Protein AF-A0A9D4H631-F1 (afdb_monomer)

Secondary structure (DSSP, 8-state):
-------HHHHHHHHHT--TTSPP-TT---HHHHHHTHHHHSGGGTT------------

Radius of gyration: 15.62 Å; Cα contacts (8 Å, |Δi|>4): 36; chains: 1; bounding box: 41×35×39 Å

Sequence (59 aa):
MPKITVSVNGKQKLLSHLKPDKAVGPDNIKPIVLHELSSEISPESMDICNCNTAVQERE

Solvent-accessible surface area (backbone atoms only — not comparable to full-atom values): 4058 Å² total; per-residue (Å²): 132,83,86,82,81,86,48,68,69,57,50,52,57,54,45,73,67,51,56,56,88,49,81,55,56,98,82,66,55,47,39,46,56,52,47,73,42,39,54,76,79,38,60,86,54,80,78,66,85,72,90,82,77,92,74,84,90,79,135

Structure (mmCIF, N/CA/C/O backbone):
data_AF-A0A9D4H631-F1
#
_entry.id   AF-A0A9D4H631-F1
#
loop_
_atom_site.group_PDB
_atom_site.id
_atom_site.type_symbol
_atom_site.label_atom_id
_atom_site.label_alt_id
_atom_site.label_comp_id
_atom_site.label_asym_id
_atom_site.label_entity_id
_atom_site.label_seq_id
_atom_site.pdbx_PDB_ins_code
_atom_site.Cartn_x
_atom_site.Cartn_y
_atom_site.Cartn_z
_atom_site.occupancy
_atom_site.B_iso_or_equiv
_atom_site.auth_seq_id
_atom_site.auth_comp_id
_atom_site.auth_asym_id
_atom_site.auth_atom_id
_atom_site.pdbx_PDB_model_num
ATOM 1 N N . MET A 1 1 ? 6.300 8.748 24.196 1.00 66.50 1 MET A N 1
ATOM 2 C CA . MET A 1 1 ? 5.995 8.677 22.752 1.00 66.50 1 MET A CA 1
ATOM 3 C C . MET A 1 1 ? 4.482 8.792 22.603 1.00 66.50 1 MET A C 1
ATOM 5 O O . MET A 1 1 ? 3.793 8.057 23.303 1.00 66.50 1 MET A O 1
ATOM 9 N N . PRO A 1 2 ? 3.952 9.757 21.836 1.00 76.38 2 PRO A N 1
ATOM 10 C CA . PRO A 1 2 ? 2.507 9.916 21.682 1.00 76.38 2 PRO A CA 1
ATOM 11 C C . PRO A 1 2 ? 1.895 8.684 21.002 1.00 76.38 2 PRO A C 1
ATOM 13 O O . PRO A 1 2 ? 2.547 8.033 20.185 1.00 76.38 2 PRO A O 1
ATOM 16 N N . LYS A 1 3 ? 0.643 8.361 21.340 1.00 82.44 3 LYS A N 1
ATOM 17 C CA . LYS A 1 3 ? -0.079 7.236 20.738 1.00 82.44 3 LYS A CA 1
ATOM 18 C C . LYS A 1 3 ? -0.499 7.613 19.316 1.00 82.44 3 LYS A C 1
ATOM 20 O O . LYS A 1 3 ? -1.424 8.398 19.127 1.00 82.44 3 LYS A O 1
ATOM 25 N N . ILE A 1 4 ? 0.197 7.070 18.321 1.00 79.25 4 ILE A N 1
ATOM 26 C CA . ILE A 1 4 ? -0.172 7.227 16.912 1.00 79.25 4 ILE A CA 1
ATOM 27 C C . ILE A 1 4 ? -1.356 6.300 16.644 1.00 79.25 4 ILE A C 1
ATOM 29 O O . ILE A 1 4 ? -1.250 5.086 16.803 1.00 79.25 4 ILE A O 1
ATOM 33 N N . THR A 1 5 ? -2.492 6.879 16.262 1.00 79.12 5 THR A 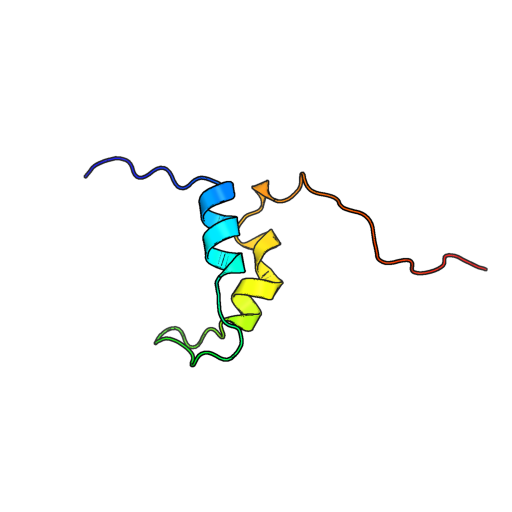N 1
ATOM 34 C CA . THR A 1 5 ? -3.676 6.115 15.859 1.00 79.12 5 THR A CA 1
ATOM 35 C C . THR A 1 5 ? -3.723 6.105 14.340 1.00 79.12 5 THR A C 1
ATOM 37 O O . THR A 1 5 ? -3.897 7.150 13.716 1.00 79.12 5 THR A O 1
ATOM 40 N N . VAL A 1 6 ? -3.515 4.937 13.740 1.00 76.69 6 VAL A N 1
ATOM 41 C CA . VAL A 1 6 ? -3.568 4.766 12.287 1.00 76.69 6 VAL A 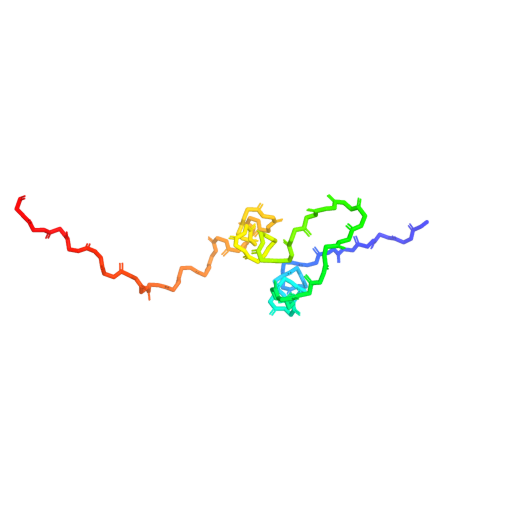CA 1
ATOM 42 C C . VAL A 1 6 ? -5.007 4.430 11.903 1.00 76.69 6 VAL A C 1
ATOM 44 O O . VAL A 1 6 ? -5.497 3.354 12.232 1.00 76.69 6 VAL A O 1
ATOM 47 N N . SER A 1 7 ? -5.696 5.353 11.230 1.00 83.44 7 SER A N 1
ATOM 48 C CA . SER A 1 7 ? -7.073 5.131 10.780 1.00 83.44 7 SER A CA 1
ATOM 49 C C . SER A 1 7 ? -7.126 4.258 9.524 1.00 83.44 7 SER A C 1
ATOM 51 O O . SER A 1 7 ? -6.213 4.276 8.695 1.00 83.44 7 SER A O 1
ATOM 53 N N . VAL A 1 8 ? -8.227 3.526 9.350 1.00 81.38 8 VAL A N 1
ATOM 54 C CA . VAL A 1 8 ? -8.502 2.711 8.151 1.00 81.38 8 VAL A CA 1
ATOM 55 C C . VAL A 1 8 ? -8.444 3.552 6.882 1.00 81.38 8 VAL A C 1
ATOM 57 O O . VAL A 1 8 ? -7.737 3.208 5.939 1.00 81.38 8 VAL A O 1
ATOM 60 N N . ASN A 1 9 ? -9.105 4.711 6.906 1.00 82.50 9 ASN A N 1
ATOM 61 C CA . ASN A 1 9 ? -9.096 5.665 5.801 1.00 82.50 9 ASN A CA 1
ATOM 62 C C . ASN A 1 9 ? -7.674 6.168 5.486 1.00 82.50 9 ASN A C 1
ATOM 64 O O . ASN A 1 9 ? -7.299 6.319 4.327 1.00 82.50 9 ASN A O 1
ATOM 68 N N . GLY A 1 10 ? -6.846 6.381 6.516 1.00 83.88 10 GLY A N 1
ATOM 69 C CA . GLY A 1 10 ? -5.440 6.739 6.338 1.00 83.88 10 GLY A CA 1
ATOM 70 C C . GLY A 1 10 ? -4.649 5.646 5.616 1.00 83.88 10 GLY A C 1
ATOM 71 O O . GLY A 1 10 ? -3.905 5.952 4.686 1.00 83.88 10 GLY A O 1
ATOM 72 N N . LYS A 1 11 ? -4.853 4.375 5.991 1.00 83.75 11 LYS A N 1
ATOM 73 C CA . LYS A 1 11 ? -4.223 3.217 5.331 1.00 83.75 11 LYS A CA 1
ATOM 74 C C . LYS A 1 11 ? -4.653 3.096 3.872 1.00 83.75 11 LYS A C 1
ATOM 76 O O . LYS A 1 11 ? -3.790 3.028 3.004 1.00 83.75 11 LYS A O 1
ATOM 81 N N . GLN A 1 12 ? -5.956 3.148 3.591 1.00 82.56 12 GLN A N 1
ATOM 82 C CA . GLN A 1 12 ? -6.473 3.093 2.218 1.00 82.56 12 GLN A CA 1
ATOM 83 C C . GLN A 1 12 ? -5.919 4.222 1.355 1.00 82.56 12 GLN A C 1
ATOM 85 O O . GLN A 1 12 ? -5.428 3.968 0.259 1.00 82.56 12 GLN A O 1
ATOM 90 N N . LYS A 1 13 ? -5.922 5.457 1.870 1.00 84.75 13 LYS A N 1
ATOM 91 C CA . LYS A 1 13 ? -5.360 6.599 1.149 1.00 84.75 13 LYS A CA 1
ATOM 92 C C . LYS A 1 13 ? -3.871 6.405 0.866 1.00 84.75 13 LYS A C 1
ATOM 94 O O . LYS A 1 13 ? -3.414 6.779 -0.203 1.00 84.75 13 LYS A O 1
ATOM 99 N N . LEU A 1 14 ? -3.097 5.835 1.785 1.00 85.88 14 LEU A N 1
ATOM 100 C CA . LEU A 1 14 ? -1.678 5.571 1.535 1.00 85.88 14 LEU A CA 1
ATOM 101 C C . LEU A 1 14 ? -1.480 4.496 0.462 1.00 85.88 14 LEU A C 1
ATOM 103 O O . LEU A 1 14 ? -0.707 4.710 -0.469 1.00 85.88 14 LEU A O 1
ATOM 107 N N . LEU A 1 15 ? -2.211 3.385 0.563 1.00 85.19 15 LEU A N 1
ATOM 108 C CA . LEU A 1 15 ? -2.115 2.264 -0.375 1.00 85.19 15 LEU A CA 1
ATOM 109 C C . LEU A 1 15 ? -2.592 2.652 -1.784 1.00 85.19 15 LEU A C 1
ATOM 111 O O . LEU A 1 15 ? -1.965 2.258 -2.763 1.00 85.19 15 LEU A O 1
ATOM 115 N N . SER A 1 16 ? -3.617 3.503 -1.906 1.00 82.44 16 SER A N 1
ATOM 116 C CA . SER A 1 16 ? -4.133 3.971 -3.201 1.00 82.44 16 SER A CA 1
ATOM 117 C C . SER A 1 16 ? -3.194 4.938 -3.932 1.00 82.44 16 SER A C 1
ATOM 119 O O . SER A 1 16 ? -3.320 5.125 -5.138 1.00 82.44 16 SER A O 1
ATOM 121 N N . HIS A 1 17 ? -2.281 5.602 -3.214 1.00 86.81 17 HIS A N 1
ATOM 122 C CA . HIS A 1 17 ? -1.285 6.505 -3.805 1.00 86.81 17 HIS A CA 1
ATOM 123 C C . HIS A 1 17 ? 0.043 5.798 -4.108 1.00 86.81 17 HIS A C 1
ATOM 125 O O . HIS A 1 17 ? 0.977 6.439 -4.607 1.00 86.81 17 HIS A O 1
ATOM 131 N N . LEU A 1 18 ? 0.152 4.495 -3.821 1.00 84.25 18 LEU A N 1
ATOM 132 C CA . LEU A 1 18 ? 1.311 3.713 -4.225 1.00 84.25 18 LEU A CA 1
ATOM 133 C C . LEU A 1 18 ? 1.361 3.630 -5.747 1.00 84.25 18 LEU A C 1
ATOM 135 O O . LEU A 1 18 ? 0.421 3.211 -6.414 1.00 84.25 18 LEU A O 1
ATOM 139 N N . LYS A 1 19 ? 2.500 4.036 -6.296 1.00 84.94 19 LYS A N 1
ATOM 140 C CA . LYS A 1 19 ? 2.776 3.939 -7.723 1.00 84.94 19 LYS A CA 1
ATOM 141 C C . LYS A 1 19 ? 3.319 2.536 -8.029 1.00 84.94 19 LYS A C 1
ATOM 143 O O . LYS A 1 19 ? 4.406 2.221 -7.539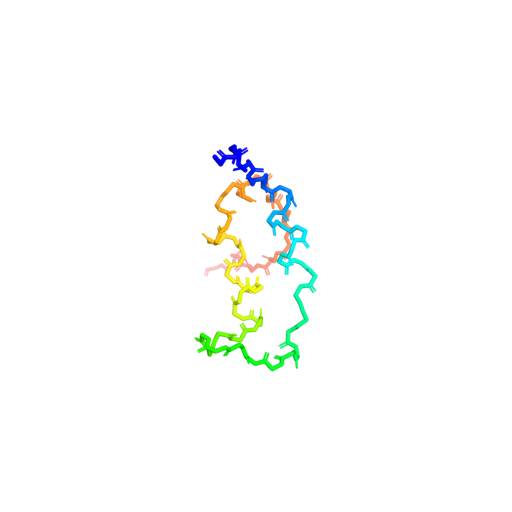 1.00 84.94 19 LYS A O 1
ATOM 148 N N . PRO A 1 20 ? 2.604 1.693 -8.795 1.00 77.31 20 PRO A N 1
ATOM 149 C CA . PRO A 1 20 ? 2.971 0.288 -9.005 1.00 77.31 20 PRO A CA 1
ATOM 150 C C . PRO A 1 20 ? 4.269 0.108 -9.808 1.00 77.31 20 PRO A C 1
ATOM 152 O O . PRO A 1 20 ? 4.909 -0.936 -9.720 1.00 77.31 20 PRO A O 1
ATOM 155 N N . ASP A 1 21 ? 4.671 1.134 -10.556 1.00 82.19 21 ASP A N 1
ATOM 156 C CA . ASP A 1 21 ? 5.858 1.206 -11.413 1.00 82.19 21 ASP A CA 1
ATOM 157 C C . ASP A 1 21 ? 7.127 1.685 -10.681 1.00 82.19 21 ASP A C 1
ATOM 159 O O . ASP A 1 21 ? 8.207 1.752 -11.271 1.00 82.19 21 ASP A O 1
ATOM 163 N N . LYS A 1 22 ? 7.028 2.027 -9.391 1.00 85.62 22 LYS A N 1
ATOM 164 C CA . LYS A 1 22 ? 8.185 2.435 -8.586 1.00 85.62 22 LYS A CA 1
ATOM 165 C C . LYS A 1 22 ? 9.100 1.248 -8.266 1.00 85.62 22 LYS A C 1
ATOM 167 O O . LYS A 1 22 ? 8.657 0.118 -8.074 1.00 85.62 22 LYS A O 1
ATOM 172 N N . ALA A 1 23 ? 10.395 1.549 -8.157 1.00 82.81 23 ALA A N 1
ATOM 173 C CA . ALA A 1 23 ? 11.408 0.598 -7.713 1.00 82.81 23 ALA A CA 1
ATOM 174 C C . ALA A 1 23 ? 11.122 0.090 -6.290 1.00 82.81 23 ALA A C 1
ATOM 176 O O . ALA A 1 23 ? 10.549 0.806 -5.466 1.00 82.81 23 ALA A O 1
ATOM 177 N N . VAL A 1 24 ? 11.544 -1.147 -6.026 1.00 89.06 24 VAL A N 1
ATOM 178 C CA . VAL A 1 24 ? 11.414 -1.793 -4.716 1.00 89.06 24 VAL A CA 1
ATOM 179 C C . VAL A 1 24 ? 12.279 -1.103 -3.664 1.00 89.06 24 VAL A C 1
ATOM 181 O O . VAL A 1 24 ? 13.357 -0.588 -3.970 1.00 89.06 24 VAL A O 1
ATOM 184 N N . GLY A 1 25 ? 11.792 -1.094 -2.423 1.00 87.06 25 GLY A N 1
ATOM 185 C CA . GLY A 1 25 ? 12.568 -0.668 -1.265 1.00 87.06 25 GLY A CA 1
ATOM 186 C C . GLY A 1 25 ? 13.607 -1.716 -0.839 1.00 87.06 25 GLY A C 1
ATOM 187 O O . GLY A 1 25 ? 13.759 -2.751 -1.490 1.00 87.06 25 GLY A O 1
ATOM 188 N N . PRO A 1 26 ? 14.318 -1.485 0.279 1.00 91.81 26 PRO A N 1
ATOM 189 C CA . PRO A 1 26 ? 15.274 -2.448 0.841 1.00 91.81 26 PRO A CA 1
ATOM 190 C C . PRO A 1 26 ? 14.617 -3.751 1.328 1.00 91.81 26 PRO A C 1
ATOM 192 O O . PRO A 1 26 ? 15.304 -4.743 1.554 1.00 91.81 26 PRO A O 1
ATOM 195 N N . ASP A 1 27 ? 13.293 -3.749 1.481 1.00 88.38 27 ASP A N 1
ATOM 196 C CA . ASP A 1 27 ? 12.454 -4.911 1.771 1.00 88.38 27 ASP A CA 1
ATOM 197 C C . ASP A 1 27 ? 12.170 -5.779 0.529 1.00 88.38 27 ASP A C 1
ATOM 199 O O . ASP A 1 27 ? 11.614 -6.867 0.661 1.00 88.38 27 ASP A O 1
ATOM 203 N N . ASN A 1 28 ? 12.570 -5.331 -0.669 1.00 89.00 28 ASN A N 1
ATOM 204 C CA . ASN A 1 28 ? 12.324 -5.983 -1.959 1.00 89.00 28 ASN A CA 1
ATOM 205 C C . ASN A 1 28 ? 10.835 -6.230 -2.282 1.00 89.00 28 ASN A C 1
ATOM 207 O O . ASN A 1 28 ? 10.518 -7.020 -3.176 1.00 89.00 28 ASN A O 1
ATOM 211 N N . ILE A 1 29 ? 9.910 -5.537 -1.611 1.00 88.38 29 ILE A N 1
ATOM 212 C CA . ILE A 1 29 ? 8.475 -5.662 -1.877 1.00 88.38 29 ILE A CA 1
ATOM 213 C C . ILE A 1 29 ? 8.095 -4.681 -2.986 1.00 88.38 29 ILE A C 1
ATOM 215 O O . ILE A 1 29 ? 8.340 -3.476 -2.900 1.00 88.38 29 ILE A O 1
ATOM 219 N N . LYS A 1 30 ? 7.490 -5.195 -4.062 1.00 89.12 30 LYS A N 1
ATOM 220 C CA . LYS A 1 30 ? 6.998 -4.345 -5.151 1.00 89.12 30 LYS A CA 1
ATOM 221 C C . LYS A 1 30 ? 5.747 -3.584 -4.708 1.00 89.12 30 LYS A C 1
ATOM 223 O O . LYS A 1 30 ? 4.841 -4.207 -4.158 1.00 89.12 30 LYS A O 1
ATOM 228 N N . PRO A 1 31 ? 5.629 -2.283 -5.024 1.00 87.38 31 PRO A N 1
ATOM 229 C CA . PRO A 1 31 ? 4.436 -1.503 -4.693 1.00 87.38 31 PRO A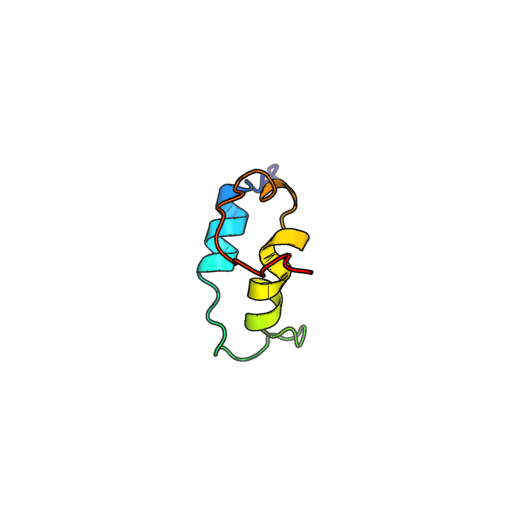 CA 1
ATOM 230 C C . PRO A 1 31 ? 3.134 -2.097 -5.248 1.00 87.38 31 PRO A C 1
ATOM 232 O O . PRO A 1 31 ? 2.097 -1.982 -4.604 1.00 87.38 31 PRO A O 1
ATOM 235 N N . ILE A 1 32 ? 3.192 -2.783 -6.396 1.00 87.31 32 ILE A N 1
ATOM 236 C CA . ILE A 1 32 ? 2.040 -3.498 -6.967 1.00 87.31 32 ILE A CA 1
ATOM 237 C C . ILE A 1 32 ? 1.490 -4.581 -6.026 1.00 87.31 32 ILE A C 1
ATOM 239 O O . ILE A 1 32 ? 0.282 -4.695 -5.879 1.00 87.31 32 ILE A O 1
ATOM 243 N N . VAL A 1 33 ? 2.360 -5.292 -5.303 1.00 88.12 33 VAL A N 1
ATOM 244 C CA . VAL A 1 33 ? 1.958 -6.343 -4.355 1.00 88.12 33 VAL A CA 1
ATOM 245 C C . VAL A 1 33 ? 1.248 -5.733 -3.145 1.00 88.12 33 VAL A C 1
ATOM 247 O O . VAL A 1 33 ? 0.250 -6.264 -2.679 1.00 88.12 33 VAL A O 1
ATOM 250 N N . LEU A 1 34 ? 1.720 -4.583 -2.653 1.00 86.81 34 LEU A N 1
ATOM 251 C CA . LEU A 1 34 ? 1.064 -3.858 -1.555 1.00 86.81 34 LEU A CA 1
ATOM 252 C C . LEU A 1 34 ? -0.299 -3.287 -1.963 1.00 86.81 34 LEU A C 1
ATOM 254 O O . LEU A 1 34 ? -1.197 -3.179 -1.131 1.00 86.81 34 LEU A O 1
ATOM 258 N N . HIS A 1 35 ? -0.444 -2.904 -3.231 1.00 84.56 35 HIS A N 1
ATOM 259 C CA . HIS A 1 35 ? -1.715 -2.453 -3.783 1.00 84.56 35 HIS A CA 1
ATOM 260 C C . HIS A 1 35 ? -2.709 -3.619 -3.912 1.00 84.56 35 HIS A C 1
ATOM 262 O O . HIS A 1 35 ? -3.856 -3.496 -3.486 1.00 84.56 35 HIS A O 1
ATOM 268 N N . GLU A 1 36 ? -2.263 -4.756 -4.454 1.00 85.31 36 GLU A N 1
ATOM 269 C CA . GLU A 1 36 ? -3.071 -5.976 -4.601 1.00 85.31 36 GLU A CA 1
ATOM 270 C C . GLU A 1 36 ? -3.514 -6.551 -3.252 1.00 85.31 36 GLU A C 1
ATOM 272 O O . GLU A 1 36 ? -4.673 -6.917 -3.108 1.00 85.31 36 GLU A O 1
ATOM 277 N N . LEU A 1 37 ? -2.6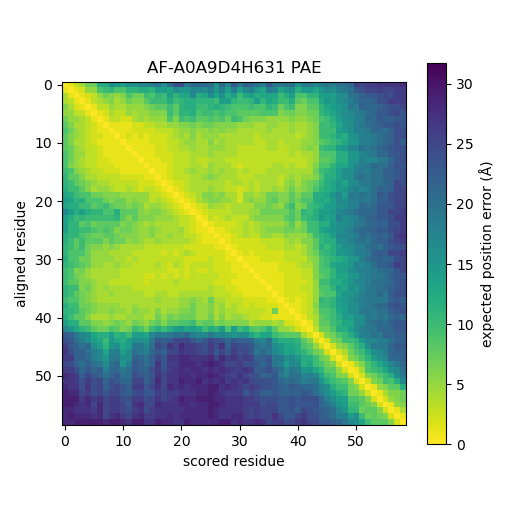31 -6.554 -2.249 1.00 85.56 37 LEU A N 1
ATOM 278 C CA . LEU A 1 37 ? -2.916 -7.071 -0.903 1.00 85.56 37 LEU A CA 1
ATOM 279 C C . LEU A 1 37 ? -3.490 -6.010 0.050 1.00 85.56 37 LEU A C 1
ATOM 281 O O . LEU A 1 37 ? -3.440 -6.152 1.275 1.00 85.56 37 LEU A O 1
ATOM 285 N N . SER A 1 38 ? -3.973 -4.887 -0.481 1.00 83.12 38 SER A N 1
ATOM 286 C CA . SER A 1 38 ? -4.418 -3.758 0.342 1.00 83.12 38 SER A CA 1
ATOM 287 C C . SER A 1 38 ? -5.587 -4.116 1.270 1.00 83.12 38 SER A C 1
ATOM 289 O O . SER A 1 38 ? -5.660 -3.596 2.391 1.00 83.12 38 SER A O 1
ATOM 291 N N . SER A 1 39 ? -6.449 -5.040 0.841 1.00 77.75 39 SER A N 1
ATOM 292 C CA . SER A 1 39 ? -7.546 -5.623 1.620 1.00 77.75 39 SER A CA 1
ATOM 293 C C . SER A 1 39 ? -7.060 -6.404 2.840 1.00 77.75 39 SER A C 1
ATOM 295 O O . SER A 1 39 ? -7.587 -6.240 3.939 1.00 77.75 39 SER A O 1
ATOM 297 N N . GLU A 1 40 ? -6.013 -7.203 2.674 1.00 83.12 40 GLU A N 1
ATO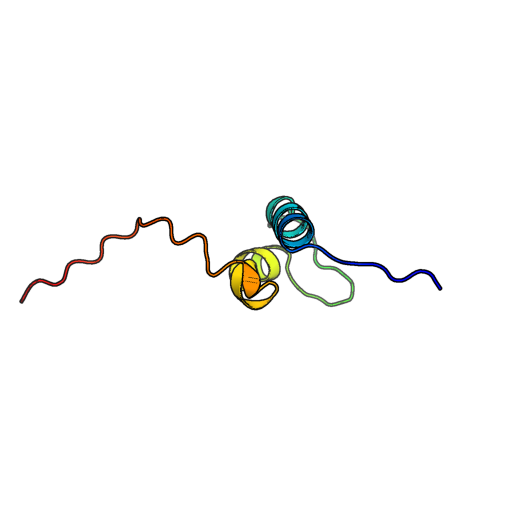M 298 C CA . GLU A 1 40 ? -5.418 -8.059 3.697 1.00 83.12 40 GLU A CA 1
ATOM 299 C C . GLU A 1 40 ? -4.562 -7.248 4.677 1.00 83.12 40 GLU A C 1
ATOM 301 O O . GLU A 1 40 ? -4.539 -7.529 5.876 1.00 83.12 40 GLU A O 1
ATOM 306 N N . ILE A 1 41 ? -3.886 -6.205 4.185 1.00 79.94 41 ILE A N 1
ATOM 307 C CA . ILE A 1 41 ? -3.080 -5.277 4.998 1.00 79.94 41 ILE A CA 1
ATOM 308 C C . ILE A 1 41 ? -3.981 -4.376 5.858 1.00 79.94 41 ILE A C 1
ATOM 310 O O . ILE A 1 41 ? -3.600 -3.945 6.953 1.00 79.94 41 ILE A O 1
ATOM 314 N N . SER A 1 42 ? -5.191 -4.077 5.383 1.00 74.50 42 SER A N 1
ATOM 315 C CA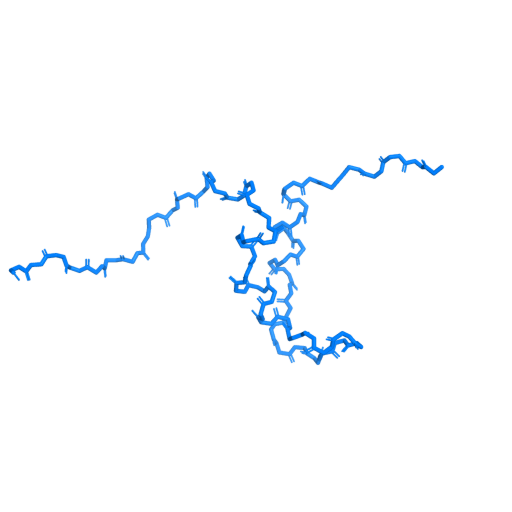 . SER A 1 42 ? -6.169 -3.268 6.102 1.00 74.50 42 SER A CA 1
ATOM 316 C C . SER A 1 42 ? -7.542 -3.954 6.125 1.00 74.50 42 SER A C 1
ATOM 318 O O . SER A 1 42 ? -8.451 -3.501 5.426 1.00 74.50 42 SER A O 1
ATOM 320 N N . PRO A 1 43 ? -7.730 -4.983 6.976 1.00 65.06 43 PRO A N 1
ATOM 321 C CA . PRO A 1 43 ? -8.929 -5.832 6.986 1.00 65.06 43 PRO A CA 1
ATOM 322 C C . PRO A 1 43 ? -10.237 -5.092 7.317 1.00 65.06 43 PRO A C 1
ATOM 324 O O . PRO A 1 43 ? -11.308 -5.529 6.922 1.00 65.06 43 PRO A O 1
ATOM 327 N N . GLU A 1 44 ? -10.178 -3.911 7.942 1.00 58.22 44 GLU A N 1
ATOM 328 C CA . GLU A 1 44 ? -11.345 -3.024 8.131 1.00 58.22 44 GLU A CA 1
ATOM 329 C C . GLU A 1 44 ? -11.858 -2.385 6.814 1.00 58.22 44 GLU A C 1
ATOM 331 O O . GLU A 1 44 ? -12.796 -1.598 6.827 1.00 58.22 44 GLU A O 1
ATOM 336 N N . SER A 1 45 ? -11.250 -2.700 5.662 1.00 51.31 45 SER A N 1
ATOM 337 C CA . SER A 1 45 ? -11.772 -2.364 4.325 1.00 51.31 45 SER A CA 1
ATOM 338 C C . SER A 1 45 ? -12.921 -3.276 3.867 1.00 51.31 45 SER A C 1
ATOM 340 O O . SER A 1 45 ? -13.555 -2.997 2.848 1.00 51.31 45 SER A O 1
ATOM 342 N N . MET A 1 46 ? -13.242 -4.313 4.645 1.00 42.31 46 MET A N 1
ATOM 343 C CA . MET A 1 46 ? -14.298 -5.295 4.389 1.00 42.31 46 MET A CA 1
ATOM 344 C C . MET A 1 46 ? -15.720 -4.776 4.694 1.00 42.31 46 MET A C 1
ATOM 346 O O . MET A 1 46 ? -16.577 -5.547 5.098 1.00 42.31 46 MET A O 1
ATOM 350 N N . ASP A 1 47 ? -15.969 -3.482 4.470 1.00 43.94 47 ASP A N 1
ATOM 351 C CA . ASP A 1 47 ? -17.308 -2.863 4.467 1.00 43.94 47 ASP A CA 1
ATOM 352 C C . ASP A 1 47 ? -17.587 -2.039 3.195 1.00 43.94 47 ASP A C 1
ATOM 354 O O . ASP A 1 47 ? -18.655 -1.443 3.059 1.00 43.94 47 ASP A O 1
ATOM 358 N N . ILE A 1 48 ? -16.683 -2.029 2.206 1.00 46.66 48 ILE A N 1
ATOM 359 C CA . ILE A 1 48 ? -16.998 -1.495 0.870 1.00 46.66 48 ILE A CA 1
ATOM 360 C C . ILE A 1 48 ? -16.971 -2.642 -0.133 1.00 46.66 48 ILE A C 1
ATOM 362 O O . ILE A 1 48 ? -16.143 -2.715 -1.039 1.00 46.66 48 ILE A O 1
ATOM 366 N N . CYS A 1 49 ? -17.930 -3.548 0.037 1.00 41.62 49 CYS A N 1
ATOM 367 C CA . CYS A 1 49 ? -18.462 -4.295 -1.088 1.00 41.62 49 CYS A CA 1
ATO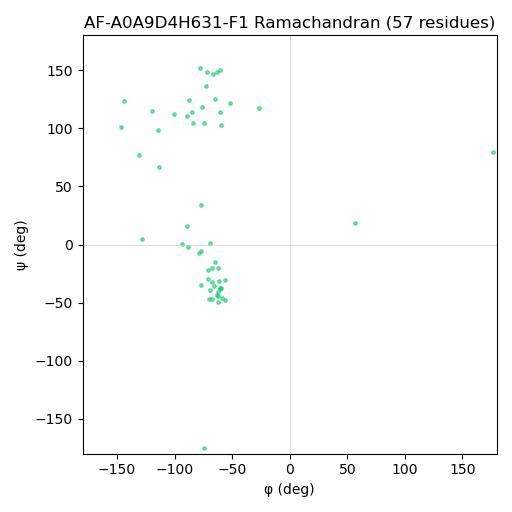M 368 C C . CYS A 1 49 ? -19.044 -3.274 -2.076 1.00 41.62 49 CYS A C 1
ATOM 370 O O . CYS A 1 49 ? -20.118 -2.725 -1.845 1.00 41.62 49 CYS A O 1
ATOM 372 N N . ASN A 1 50 ? -18.323 -2.998 -3.162 1.00 42.50 50 ASN A N 1
ATOM 373 C CA . ASN A 1 50 ? -18.931 -2.504 -4.388 1.00 42.50 50 ASN A CA 1
ATOM 374 C C . ASN A 1 50 ? -18.745 -3.571 -5.462 1.00 42.50 50 ASN A C 1
ATOM 376 O O . ASN A 1 50 ? -17.688 -3.729 -6.070 1.00 42.50 50 ASN A O 1
ATOM 380 N N . CYS A 1 51 ? -19.829 -4.319 -5.616 1.00 45.22 51 CYS A N 1
ATOM 381 C CA . CYS A 1 51 ? -20.228 -5.151 -6.732 1.00 45.22 51 CYS A CA 1
ATOM 382 C C . CYS A 1 51 ? -19.633 -4.645 -8.055 1.00 45.22 51 CYS A C 1
ATOM 384 O O . CYS A 1 51 ? -19.955 -3.529 -8.447 1.00 45.22 51 CYS A O 1
ATOM 386 N N . ASN A 1 52 ? -18.796 -5.449 -8.723 1.00 47.41 52 ASN A N 1
ATOM 387 C CA . ASN A 1 52 ? -18.701 -5.560 -10.188 1.00 47.41 52 ASN A CA 1
ATOM 388 C C . ASN A 1 52 ? -17.573 -6.528 -10.587 1.00 47.41 52 ASN A C 1
ATOM 390 O O . ASN A 1 52 ? -16.499 -6.121 -11.015 1.00 47.41 52 ASN A O 1
ATOM 394 N N . THR A 1 53 ? -17.825 -7.832 -10.516 1.00 45.50 53 THR A N 1
ATOM 395 C CA . THR A 1 53 ? -17.347 -8.760 -11.552 1.00 45.50 53 THR A CA 1
ATOM 396 C C . THR A 1 53 ? -18.394 -9.854 -11.672 1.00 45.50 53 THR A C 1
ATOM 398 O O . THR A 1 53 ? -18.504 -10.736 -10.828 1.00 45.50 53 THR A O 1
ATOM 401 N N . ALA A 1 54 ? -19.221 -9.729 -12.707 1.00 48.78 54 ALA A N 1
ATOM 402 C CA . ALA A 1 54 ? -20.067 -10.804 -13.177 1.00 48.78 54 ALA A CA 1
ATOM 403 C C . ALA A 1 54 ? -19.172 -11.977 -13.602 1.00 48.78 54 ALA A C 1
ATOM 405 O O . ALA A 1 54 ? -18.431 -11.864 -14.576 1.00 48.78 54 ALA A O 1
ATOM 406 N N . VAL A 1 55 ? -19.254 -13.098 -12.889 1.00 45.78 55 VAL A N 1
ATOM 407 C CA . VAL A 1 55 ? -18.957 -14.410 -13.463 1.00 45.78 55 VAL A CA 1
ATOM 408 C C . VAL A 1 55 ? -20.230 -15.229 -13.325 1.00 45.78 55 VAL A C 1
ATOM 410 O O . VAL A 1 55 ? -20.747 -15.439 -12.233 1.00 45.78 55 VAL A O 1
ATOM 413 N N 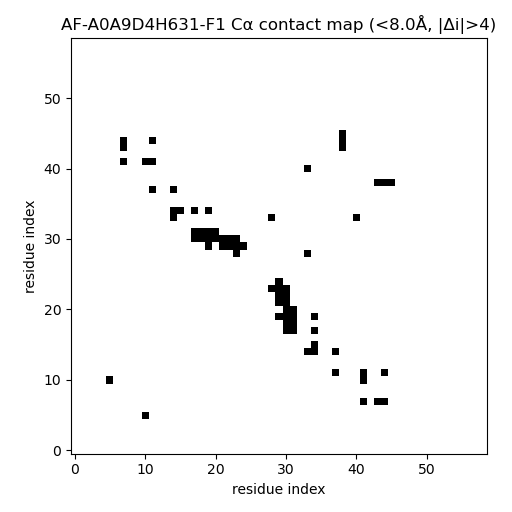. GLN A 1 56 ? -20.772 -15.560 -14.492 1.00 40.34 56 GLN A N 1
ATOM 414 C CA . GLN A 1 56 ? -21.994 -16.307 -14.740 1.00 40.34 56 GLN A CA 1
ATOM 415 C C . GLN A 1 56 ? -22.023 -17.634 -13.969 1.00 40.34 56 GLN A C 1
ATOM 417 O O . GLN A 1 56 ? -21.200 -18.506 -14.224 1.00 40.34 56 GLN A O 1
ATOM 422 N N . GLU A 1 57 ? -23.040 -17.828 -13.132 1.00 45.66 57 GLU A N 1
ATOM 423 C CA . GLU A 1 57 ? -23.596 -19.157 -12.879 1.00 45.66 57 GLU A CA 1
ATOM 424 C C . GLU A 1 57 ? -24.608 -19.445 -13.993 1.00 45.66 57 GLU A C 1
ATOM 426 O O . GLU A 1 57 ? -25.695 -18.861 -14.022 1.00 45.66 57 GLU A O 1
ATOM 431 N N . ARG A 1 58 ? -24.239 -20.302 -14.950 1.00 43.91 58 ARG A N 1
ATOM 432 C CA . ARG A 1 58 ? -25.197 -21.024 -15.793 1.00 43.91 58 ARG A CA 1
ATOM 433 C C . ARG A 1 58 ? -24.673 -22.427 -16.098 1.00 43.91 58 ARG A C 1
ATOM 435 O O . ARG A 1 58 ? -23.618 -22.551 -16.710 1.00 43.91 58 ARG A O 1
ATOM 442 N N . GLU A 1 59 ? -25.533 -23.372 -15.716 1.00 45.41 59 GLU A N 1
ATOM 443 C CA . GLU A 1 59 ? -25.629 -24.808 -16.040 1.00 45.41 59 GLU A CA 1
ATOM 444 C C . GLU A 1 59 ? -24.728 -25.784 -15.275 1.00 45.41 59 GLU A C 1
ATOM 446 O O . GLU A 1 59 ? -23.494 -25.786 -15.465 1.00 45.41 59 GLU A O 1
#

Foldseek 3Di:
DDDDDQDLVNLVVVLVPQDQPDADDPVRDGSVVCNVCSCVVRVVVVPPPDDDDDDDDDD

Nearest PDB structures (foldseek):
  6xj6-assembly1_A  TM=5.839E-01  e=2.386E+00  Campylobacter jejuni subsp. jejuni 81-176

Organism: Dreissena polymorpha (NCBI:txid45954)

Mean predicted aligned error: 11.6 Å

pLDDT: mean 72.98, std 17.28, range [40.34, 91.81]